Protein AF-A0A2D4HC54-F1 (afdb_monomer)

Mean predicted aligned error: 10.82 Å

pLDDT: mean 86.38, std 12.02, range [52.62, 97.12]

Structure (mmCIF, N/CA/C/O backbone):
data_AF-A0A2D4HC54-F1
#
_entry.id   AF-A0A2D4HC54-F1
#
loop_
_atom_site.group_PDB
_atom_site.id
_atom_site.type_symbol
_atom_site.label_atom_id
_atom_site.label_alt_id
_atom_site.label_comp_id
_atom_site.label_asym_id
_atom_site.label_entity_id
_atom_site.label_seq_id
_atom_site.pdbx_PDB_ins_code
_atom_site.Cartn_x
_atom_site.Cartn_y
_atom_site.Cartn_z
_atom_site.occupancy
_atom_site.B_iso_or_equiv
_atom_site.auth_seq_id
_atom_site.auth_comp_id
_atom_site.auth_asym_id
_atom_site.auth_atom_id
_atom_site.pdbx_PDB_model_num
ATOM 1 N N . VAL A 1 1 ? 8.461 -5.600 -12.189 1.00 60.00 1 VAL A N 1
ATOM 2 C CA . VAL A 1 1 ? 8.358 -5.157 -10.772 1.00 60.00 1 VAL A CA 1
ATOM 3 C C . VAL A 1 1 ? 7.544 -3.870 -10.713 1.00 60.00 1 VAL A C 1
ATOM 5 O O . VAL A 1 1 ? 7.890 -2.939 -11.435 1.00 60.00 1 VAL A O 1
ATOM 8 N N . SER A 1 2 ? 6.466 -3.830 -9.925 1.00 75.94 2 SER A N 1
ATOM 9 C CA . SER A 1 2 ? 5.637 -2.624 -9.737 1.00 75.94 2 SER A CA 1
ATOM 10 C C . SER A 1 2 ? 6.403 -1.550 -8.957 1.00 75.94 2 SER A C 1
ATOM 12 O O . SER A 1 2 ? 7.216 -1.873 -8.092 1.00 75.94 2 SER A O 1
ATOM 14 N N . TYR A 1 3 ? 6.153 -0.272 -9.252 1.00 83.50 3 TYR A N 1
ATOM 15 C CA . TYR A 1 3 ? 6.643 0.828 -8.414 1.00 83.50 3 TYR A CA 1
ATOM 16 C C . TYR A 1 3 ? 5.779 1.050 -7.166 1.00 83.50 3 TYR A C 1
ATOM 18 O O . TYR A 1 3 ? 6.249 1.713 -6.261 1.00 83.50 3 TYR A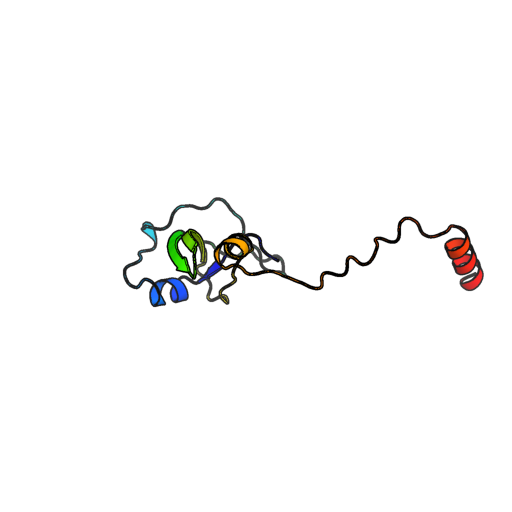 O 1
ATOM 26 N N . ILE A 1 4 ? 4.549 0.528 -7.129 1.00 91.50 4 ILE A N 1
ATOM 27 C CA . ILE A 1 4 ? 3.543 0.846 -6.108 1.00 91.50 4 ILE A CA 1
ATOM 28 C C . ILE A 1 4 ? 3.152 -0.418 -5.345 1.00 91.50 4 ILE A C 1
ATOM 30 O O . ILE A 1 4 ? 2.948 -1.475 -5.953 1.00 91.50 4 ILE A O 1
ATOM 34 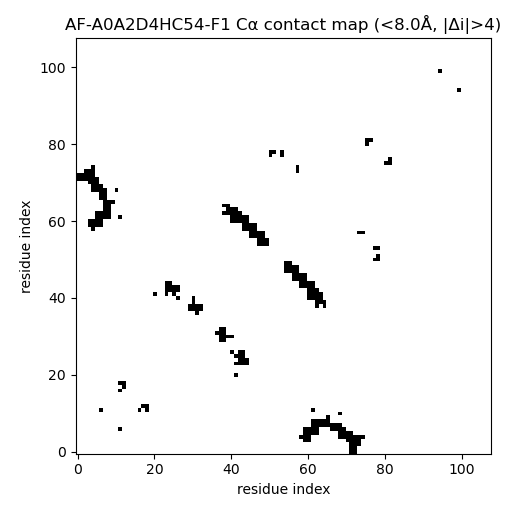N N . SER A 1 5 ? 3.011 -0.274 -4.033 1.00 94.44 5 SER A N 1
ATOM 35 C CA . SER A 1 5 ? 2.551 -1.300 -3.104 1.00 94.44 5 SER A CA 1
ATOM 36 C C . SER A 1 5 ? 1.039 -1.362 -3.038 1.00 94.44 5 SER A C 1
ATOM 38 O O . SER A 1 5 ? 0.367 -0.332 -2.946 1.00 94.44 5 SER A O 1
ATOM 40 N N . ILE A 1 6 ? 0.512 -2.581 -3.047 1.00 95.06 6 ILE A N 1
ATOM 41 C CA . ILE A 1 6 ? -0.916 -2.865 -3.109 1.00 95.06 6 ILE A CA 1
ATOM 42 C C . ILE A 1 6 ? -1.270 -3.859 -2.008 1.00 95.06 6 ILE A C 1
ATOM 44 O O . ILE A 1 6 ? -0.614 -4.890 -1.863 1.00 95.06 6 ILE A O 1
ATOM 48 N N . VAL A 1 7 ? -2.332 -3.573 -1.261 1.00 95.94 7 VAL A N 1
ATOM 49 C CA . VAL A 1 7 ? -2.939 -4.510 -0.308 1.00 95.94 7 VAL A CA 1
ATOM 50 C C . VAL A 1 7 ? -4.457 -4.481 -0.449 1.00 95.94 7 VAL A C 1
ATOM 52 O O . VAL A 1 7 ? -5.041 -3.451 -0.793 1.00 95.94 7 VAL A O 1
ATOM 55 N N . SER A 1 8 ? -5.118 -5.603 -0.173 1.00 96.56 8 SER A N 1
ATOM 56 C CA . SER A 1 8 ? -6.580 -5.637 -0.135 1.00 96.56 8 SER A CA 1
ATOM 57 C C . SER A 1 8 ? -7.129 -4.883 1.081 1.00 96.56 8 SER A C 1
ATOM 59 O O . SER A 1 8 ? -6.468 -4.765 2.120 1.00 96.56 8 SER A O 1
ATOM 61 N N . TRP A 1 9 ? -8.375 -4.415 0.978 1.00 96.81 9 TRP A N 1
ATOM 62 C CA . TRP A 1 9 ? -9.116 -3.839 2.104 1.00 96.81 9 TRP A CA 1
ATOM 63 C C . TRP A 1 9 ? -9.139 -4.770 3.320 1.00 96.81 9 TRP A C 1
ATOM 65 O O . TRP A 1 9 ? -8.927 -4.332 4.447 1.00 96.81 9 TRP A O 1
ATOM 75 N N . GLU A 1 10 ? -9.344 -6.067 3.098 1.00 95.75 10 GLU A N 1
ATOM 76 C CA . GLU A 1 10 ? -9.362 -7.062 4.169 1.00 95.75 10 GLU A CA 1
ATOM 77 C C . GLU A 1 10 ? -8.012 -7.149 4.894 1.00 95.75 10 GLU A C 1
ATOM 79 O O . GLU A 1 10 ? -7.965 -7.139 6.126 1.00 95.75 10 GLU A O 1
ATOM 84 N N . THR A 1 11 ? -6.905 -7.174 4.146 1.00 96.00 11 THR A N 1
ATOM 85 C CA . THR A 1 11 ? -5.560 -7.160 4.733 1.00 96.00 11 THR A CA 1
ATOM 86 C C . THR A 1 11 ? -5.329 -5.883 5.533 1.00 96.00 11 THR A C 1
ATOM 88 O O . THR A 1 11 ? -4.821 -5.948 6.652 1.00 96.00 11 THR A O 1
ATOM 91 N N . LEU A 1 12 ? -5.761 -4.728 5.018 1.00 95.50 12 LEU A N 1
ATOM 92 C CA . LEU A 1 12 ? -5.670 -3.473 5.757 1.00 95.50 12 LEU A CA 1
ATOM 93 C C . LEU A 1 12 ? -6.452 -3.537 7.072 1.00 95.50 12 LEU A C 1
ATOM 95 O O . LEU A 1 12 ? -5.927 -3.111 8.093 1.00 95.50 12 LEU A O 1
ATOM 99 N N . LYS A 1 13 ? -7.666 -4.098 7.080 1.00 95.56 13 LYS A N 1
ATOM 100 C CA . LYS A 1 13 ? -8.491 -4.225 8.294 1.00 95.56 13 LYS A CA 1
ATOM 101 C C . LYS A 1 13 ? -7.893 -5.161 9.340 1.00 95.56 13 LYS A C 1
ATOM 103 O O . LYS A 1 13 ? -8.098 -4.921 10.524 1.00 95.56 13 LYS A O 1
ATOM 108 N N . LYS A 1 14 ? -7.130 -6.179 8.932 1.00 94.75 14 LYS A N 1
ATOM 109 C CA . LYS A 1 14 ? -6.383 -7.042 9.866 1.00 94.75 14 LYS A CA 1
ATOM 110 C C . LYS A 1 14 ? -5.255 -6.282 10.572 1.00 94.75 14 LYS A C 1
ATOM 112 O O . LYS A 1 14 ? -4.968 -6.566 11.728 1.00 94.75 14 LYS A O 1
ATOM 117 N N . ILE A 1 15 ? -4.633 -5.319 9.889 1.00 91.75 15 ILE A N 1
ATOM 118 C CA . ILE A 1 15 ? -3.514 -4.523 10.423 1.00 91.75 15 ILE A CA 1
ATOM 119 C C . ILE A 1 15 ? -4.022 -3.280 11.174 1.00 91.75 15 ILE A C 1
ATOM 121 O O . ILE A 1 15 ? -3.474 -2.908 12.206 1.00 91.75 15 ILE A O 1
ATOM 125 N N . LEU A 1 16 ? -5.074 -2.637 10.662 1.00 94.25 16 LEU A N 1
ATOM 126 C CA . LEU A 1 16 ? -5.686 -1.414 11.182 1.00 94.25 16 LEU A CA 1
ATOM 127 C C . LEU A 1 16 ? -7.215 -1.580 11.277 1.00 94.25 16 LEU A C 1
ATOM 129 O O . LEU A 1 16 ? -7.951 -1.094 10.409 1.00 94.25 16 LEU A O 1
ATOM 133 N N . PRO A 1 17 ? -7.717 -2.237 12.340 1.00 95.81 17 PRO A N 1
ATOM 134 C CA . PRO A 1 17 ? -9.142 -2.535 12.500 1.00 95.81 17 PRO A CA 1
ATOM 135 C C . PRO A 1 17 ? -10.043 -1.302 12.564 1.00 95.81 17 PRO A C 1
ATOM 137 O O . PRO A 1 17 ? -11.196 -1.376 12.158 1.00 95.81 17 PRO A O 1
ATOM 140 N N . GLU A 1 18 ? -9.526 -0.151 12.986 1.00 96.12 18 GLU A N 1
ATOM 141 C CA . GLU A 1 18 ? -10.302 1.093 13.088 1.00 96.12 18 GLU A CA 1
ATOM 142 C C . GLU A 1 18 ? -10.370 1.884 11.774 1.00 96.12 18 GLU A C 1
ATOM 144 O O . GLU A 1 18 ? -11.113 2.858 11.664 1.00 96.12 18 GLU A O 1
ATOM 149 N N . GLN A 1 19 ? -9.618 1.473 10.746 1.00 95.44 19 GLN A N 1
ATOM 150 C CA . GLN A 1 19 ? -9.594 2.181 9.469 1.00 95.44 19 GLN A CA 1
ATOM 151 C C . GLN A 1 19 ? -10.966 2.134 8.785 1.00 95.44 19 GLN A C 1
ATOM 153 O O . GLN A 1 19 ? -11.545 1.053 8.612 1.00 95.44 19 GLN A O 1
ATOM 158 N N . LYS A 1 20 ? -11.446 3.300 8.332 1.00 96.62 20 LYS A N 1
ATOM 159 C CA . LYS A 1 20 ? -12.669 3.451 7.525 1.00 96.62 20 LYS A CA 1
ATOM 160 C C . LYS A 1 20 ? -12.346 3.792 6.064 1.00 96.62 20 LYS A C 1
ATOM 162 O O . LYS A 1 20 ? -11.266 4.315 5.782 1.00 96.62 20 LYS A O 1
ATOM 167 N N . ARG A 1 21 ? -13.234 3.452 5.121 1.00 95.50 21 ARG A N 1
ATOM 168 C CA . ARG A 1 21 ? -12.969 3.639 3.677 1.00 95.50 21 ARG A CA 1
ATOM 169 C C . ARG A 1 21 ? -12.913 5.119 3.306 1.00 95.50 21 ARG A C 1
ATOM 171 O O . ARG A 1 21 ? -12.092 5.514 2.494 1.00 95.50 21 ARG A O 1
ATOM 178 N N . GLU A 1 22 ? -13.714 5.938 3.974 1.00 96.00 22 GLU A N 1
ATOM 179 C CA . GLU A 1 22 ? -13.849 7.382 3.742 1.00 96.00 22 GLU A CA 1
ATOM 180 C C . GLU A 1 22 ? -12.608 8.165 4.196 1.00 96.00 22 GLU A C 1
ATOM 182 O O . GLU A 1 22 ? -12.428 9.324 3.843 1.00 96.00 22 GLU A O 1
ATOM 187 N N . GLN A 1 23 ? -11.748 7.531 4.997 1.00 96.06 23 GLN A N 1
ATOM 188 C CA . GLN A 1 23 ? -10.479 8.084 5.469 1.00 96.06 23 GLN A CA 1
ATOM 189 C C . GLN A 1 23 ? -9.303 7.728 4.544 1.00 96.06 23 GLN A C 1
ATOM 191 O O . GLN A 1 23 ? -8.154 8.000 4.897 1.00 96.06 23 GLN A O 1
ATOM 196 N N . LEU A 1 24 ? -9.555 7.040 3.426 1.00 97.06 24 LEU A N 1
ATOM 197 C CA . LEU A 1 24 ? -8.545 6.809 2.400 1.00 97.06 24 LEU A CA 1
ATOM 198 C C . LEU A 1 24 ? -8.403 8.058 1.534 1.00 97.06 24 LEU A C 1
ATOM 200 O O . LEU A 1 24 ? -9.384 8.713 1.187 1.00 97.06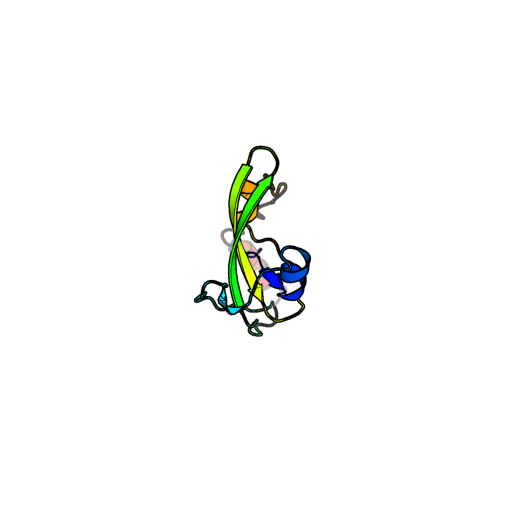 24 LEU A O 1
ATOM 204 N N . GLU A 1 25 ? -7.169 8.370 1.164 1.00 97.00 25 GLU A N 1
ATOM 205 C CA . GLU A 1 25 ? -6.881 9.472 0.257 1.00 97.00 25 GLU A CA 1
ATOM 206 C C . GLU A 1 25 ? -7.247 9.061 -1.177 1.00 97.00 25 GLU A C 1
ATOM 208 O O . GLU A 1 25 ? -6.943 7.932 -1.592 1.00 97.00 25 GLU A O 1
ATOM 213 N N . PRO A 1 26 ? -7.889 9.946 -1.961 1.00 94.88 26 PRO A N 1
ATOM 214 C CA . PRO A 1 26 ? -8.179 9.663 -3.356 1.00 94.88 26 PRO A CA 1
ATOM 215 C C . PRO A 1 26 ? -6.873 9.503 -4.134 1.00 94.88 26 PRO A C 1
ATOM 217 O O . PRO A 1 26 ? -5.902 10.228 -3.920 1.00 94.88 26 PRO A O 1
ATOM 220 N N . GLN A 1 27 ? -6.858 8.564 -5.074 1.00 90.12 27 GLN A N 1
ATOM 221 C CA . GLN A 1 27 ? -5.677 8.270 -5.874 1.00 90.12 27 GLN A CA 1
ATOM 222 C C . GLN A 1 27 ? -6.047 8.247 -7.353 1.00 90.12 27 GLN A C 1
ATOM 224 O O . GLN A 1 27 ? -6.939 7.510 -7.769 1.00 90.12 27 GLN A O 1
ATOM 229 N N . ASN A 1 28 ? -5.342 9.042 -8.156 1.00 88.94 28 ASN A N 1
ATOM 230 C CA . ASN A 1 28 ? -5.573 9.121 -9.595 1.00 88.94 28 ASN A CA 1
ATOM 231 C C . ASN A 1 28 ? -4.581 8.234 -10.359 1.00 88.94 28 ASN A C 1
ATOM 233 O O . ASN A 1 28 ? -3.734 8.722 -11.105 1.00 88.94 28 ASN A O 1
ATOM 237 N N . ILE A 1 29 ? -4.649 6.923 -10.121 1.00 90.12 29 ILE A N 1
ATOM 238 C CA . ILE A 1 29 ? -3.874 5.929 -10.870 1.00 90.12 29 ILE A CA 1
ATOM 239 C C . ILE A 1 29 ? -4.796 4.833 -11.399 1.00 90.12 29 ILE A C 1
ATOM 241 O O . ILE A 1 29 ? -5.848 4.544 -10.830 1.00 90.12 29 ILE A O 1
ATOM 245 N N . ILE A 1 30 ? -4.378 4.187 -12.484 1.00 90.75 30 ILE A N 1
ATOM 246 C CA . ILE A 1 30 ? -5.055 3.010 -13.024 1.00 90.75 30 ILE A CA 1
ATOM 247 C C . ILE A 1 30 ? -4.1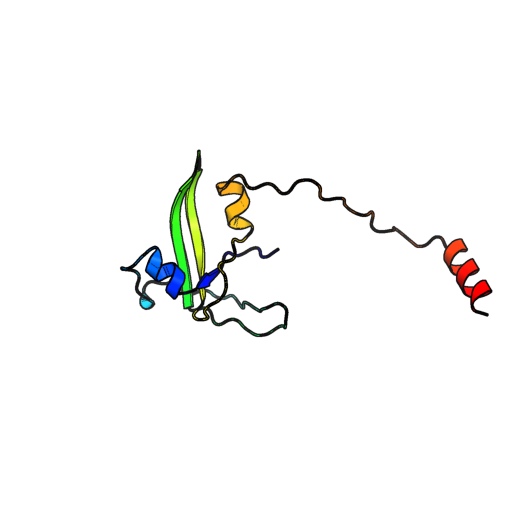25 1.822 -12.827 1.00 90.75 30 ILE A C 1
ATOM 249 O O . ILE A 1 30 ? -3.078 1.736 -13.466 1.00 90.75 30 ILE A O 1
ATOM 253 N N . LEU A 1 31 ? -4.523 0.902 -11.953 1.00 90.56 31 LEU A N 1
ATOM 254 C CA . LEU A 1 31 ? -3.851 -0.380 -11.802 1.00 90.56 31 LEU A CA 1
ATOM 255 C C . LEU A 1 31 ? -4.478 -1.406 -12.740 1.00 90.56 31 LEU A C 1
ATOM 257 O O . LEU A 1 31 ? -5.701 -1.457 -12.903 1.00 90.56 31 LEU A O 1
ATOM 261 N N . ARG A 1 32 ? -3.623 -2.219 -13.356 1.00 91.50 32 ARG A N 1
ATOM 262 C CA . ARG A 1 32 ? -4.015 -3.350 -14.191 1.00 91.50 32 ARG A CA 1
ATOM 263 C C . ARG A 1 32 ? -3.262 -4.593 -13.752 1.00 91.50 32 ARG A C 1
ATOM 265 O O . ARG A 1 32 ? -2.109 -4.489 -13.331 1.00 91.50 32 ARG A O 1
ATOM 272 N N . ASP A 1 33 ? -3.917 -5.740 -13.838 1.00 88.12 33 ASP A N 1
ATOM 273 C CA . ASP A 1 33 ? -3.235 -7.021 -13.715 1.00 88.12 33 ASP A CA 1
ATOM 274 C C . ASP A 1 33 ? -2.412 -7.329 -14.982 1.00 88.12 33 ASP A C 1
ATOM 276 O O . ASP A 1 33 ? -2.410 -6.572 -15.959 1.00 88.12 33 ASP A O 1
ATOM 280 N N . TYR A 1 34 ? -1.696 -8.454 -14.972 1.00 86.88 34 TYR A N 1
ATOM 281 C CA . TYR A 1 34 ? -0.882 -8.882 -16.114 1.00 86.88 34 TYR A CA 1
ATOM 282 C C . TYR A 1 34 ? -1.703 -9.286 -17.344 1.00 86.88 34 TYR A C 1
ATOM 284 O O . TYR A 1 34 ? -1.156 -9.351 -18.440 1.00 86.88 34 TYR A O 1
ATOM 292 N N . GLN A 1 35 ? -3.000 -9.542 -17.174 1.00 90.38 35 GLN A N 1
ATOM 293 C CA . GLN A 1 35 ? -3.932 -9.835 -18.261 1.00 90.38 35 GLN A CA 1
ATOM 294 C C . GLN A 1 35 ? -4.554 -8.548 -18.834 1.00 90.38 35 GLN A C 1
ATOM 296 O O . GLN A 1 35 ? -5.297 -8.592 -19.810 1.00 90.38 35 GLN A O 1
ATOM 301 N N . GLY A 1 36 ? -4.225 -7.386 -18.259 1.00 90.50 36 GLY A N 1
ATOM 302 C CA . GLY A 1 36 ? -4.706 -6.079 -18.685 1.00 90.50 36 GLY A CA 1
ATOM 303 C C . GLY A 1 36 ? -6.031 -5.655 -18.047 1.00 90.50 36 GLY A C 1
ATOM 304 O O . GLY A 1 36 ? -6.492 -4.540 -18.335 1.00 90.50 36 GLY A O 1
ATOM 305 N N . HIS A 1 37 ? -6.621 -6.475 -17.169 1.00 91.88 37 HIS A N 1
ATOM 306 C CA . HIS A 1 37 ? -7.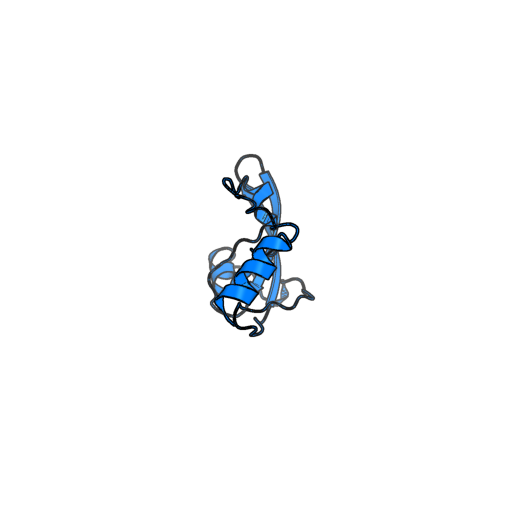854 -6.140 -16.464 1.00 91.88 37 HIS A CA 1
ATOM 307 C C . HIS A 1 37 ? -7.604 -5.057 -15.427 1.00 91.88 37 HIS A C 1
ATOM 309 O O . HIS A 1 37 ? -6.610 -5.063 -14.701 1.00 91.88 37 HIS A O 1
ATOM 315 N N . ARG A 1 38 ? -8.539 -4.112 -15.335 1.00 92.75 38 ARG A N 1
ATOM 316 C CA . ARG A 1 38 ? -8.458 -3.022 -14.368 1.00 92.75 38 ARG A CA 1
ATOM 317 C C . ARG A 1 38 ? -8.699 -3.545 -12.954 1.00 92.75 38 ARG A C 1
ATOM 319 O O . ARG A 1 38 ? -9.702 -4.199 -12.694 1.00 92.75 38 ARG A O 1
ATOM 326 N N . ILE A 1 39 ? -7.827 -3.156 -12.032 1.00 92.81 39 ILE A N 1
ATOM 327 C CA . ILE A 1 39 ? -7.980 -3.413 -10.602 1.00 92.81 39 ILE A CA 1
ATOM 328 C C . ILE A 1 39 ? -8.674 -2.196 -9.964 1.00 92.81 39 ILE A C 1
ATOM 330 O O . ILE A 1 39 ? -8.129 -1.090 -10.040 1.00 92.81 39 ILE A O 1
ATOM 334 N N . PRO A 1 40 ? -9.860 -2.350 -9.341 1.00 93.88 40 PRO A N 1
ATOM 335 C CA . PRO A 1 40 ? -10.524 -1.273 -8.616 1.00 93.88 40 PRO A CA 1
ATOM 336 C C . PRO A 1 40 ? -9.738 -0.869 -7.367 1.00 93.88 40 PRO A C 1
ATOM 338 O O . PRO A 1 40 ? -9.427 -1.697 -6.506 1.00 93.88 40 PRO A O 1
ATOM 341 N N . ILE A 1 41 ? -9.444 0.424 -7.275 1.00 95.44 41 ILE A N 1
ATOM 342 C CA . ILE A 1 41 ? -8.718 1.046 -6.168 1.00 95.44 41 ILE A CA 1
ATOM 343 C C . ILE A 1 41 ? -9.729 1.754 -5.274 1.00 95.44 41 ILE A C 1
ATOM 345 O O . ILE A 1 41 ? -10.596 2.469 -5.770 1.00 95.44 41 ILE A O 1
ATOM 349 N N . LEU A 1 42 ? -9.599 1.560 -3.965 1.00 96.38 42 LEU A N 1
ATOM 350 C CA . LEU A 1 42 ? -10.387 2.260 -2.950 1.00 96.38 42 LEU A CA 1
ATOM 351 C C . LEU A 1 42 ? -9.736 3.579 -2.531 1.00 96.38 42 LEU A C 1
ATOM 353 O O . LEU A 1 42 ? -10.431 4.522 -2.174 1.00 96.38 42 LEU A O 1
ATOM 357 N N . GLY A 1 43 ? -8.407 3.641 -2.570 1.00 96.81 43 GLY A N 1
ATOM 358 C CA . GLY A 1 43 ? -7.635 4.841 -2.277 1.00 96.81 43 GLY A CA 1
ATOM 359 C C . GLY A 1 43 ? -6.235 4.499 -1.790 1.00 96.81 43 GLY A C 1
ATOM 360 O O . GLY A 1 43 ? -5.784 3.358 -1.891 1.00 96.81 43 GLY A O 1
ATOM 361 N N . THR A 1 44 ? -5.545 5.490 -1.244 1.00 96.81 44 THR A N 1
ATOM 362 C CA . THR A 1 44 ? -4.225 5.334 -0.629 1.00 96.81 44 THR A CA 1
ATOM 363 C C . THR A 1 44 ? -4.295 5.608 0.860 1.00 96.81 44 THR A C 1
ATOM 365 O O . THR A 1 44 ? -5.089 6.421 1.331 1.00 96.81 44 THR A O 1
ATOM 368 N N . LYS A 1 45 ? -3.434 4.935 1.619 1.00 95.81 45 LYS A N 1
ATOM 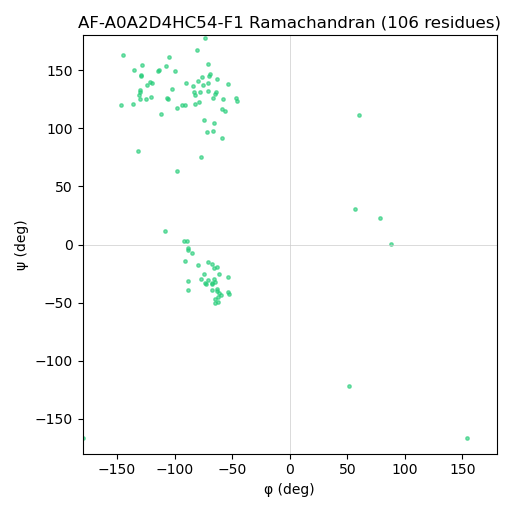369 C CA . LYS A 1 45 ? -3.154 5.300 2.999 1.00 95.81 45 LYS A CA 1
ATOM 370 C C . LYS A 1 45 ? -1.657 5.377 3.228 1.00 95.81 45 LYS A C 1
ATOM 372 O O . LYS A 1 45 ? -0.926 4.437 2.932 1.00 95.81 45 LYS A O 1
ATOM 377 N N . THR A 1 46 ? -1.223 6.470 3.833 1.00 95.19 46 THR A N 1
ATOM 378 C CA . THR A 1 46 ? 0.140 6.600 4.335 1.00 95.19 46 THR A CA 1
ATOM 379 C C . THR A 1 46 ? 0.252 5.928 5.708 1.00 95.19 46 THR A C 1
ATOM 381 O O . THR A 1 46 ? -0.467 6.278 6.646 1.00 95.19 46 THR A O 1
ATOM 384 N N . ILE A 1 47 ? 1.141 4.941 5.830 1.00 92.62 47 ILE A N 1
ATOM 385 C CA . ILE A 1 47 ? 1.374 4.173 7.057 1.00 92.62 47 ILE A CA 1
ATOM 386 C C . ILE A 1 47 ? 2.689 4.604 7.688 1.00 92.62 47 ILE A C 1
ATOM 388 O O . ILE A 1 47 ? 3.738 4.533 7.051 1.00 92.62 47 ILE A O 1
ATOM 392 N N . ARG A 1 48 ? 2.642 5.003 8.961 1.00 92.88 48 ARG A N 1
ATOM 393 C CA . ARG A 1 48 ? 3.847 5.239 9.758 1.00 92.88 48 ARG A CA 1
ATOM 394 C C . ARG A 1 48 ? 4.421 3.905 10.216 1.00 92.88 48 ARG A C 1
ATOM 396 O O . ARG A 1 48 ? 3.698 3.084 10.774 1.00 92.88 48 ARG A O 1
ATOM 403 N N . MET A 1 49 ? 5.719 3.708 10.028 1.00 90.31 49 MET A N 1
ATOM 404 C CA . MET A 1 49 ? 6.392 2.476 10.415 1.00 90.31 49 MET A CA 1
ATOM 405 C C . MET A 1 49 ? 7.820 2.707 10.904 1.00 90.31 49 MET A C 1
ATOM 407 O O . MET A 1 49 ? 8.443 3.742 10.649 1.00 90.31 49 MET A O 1
ATOM 411 N N . LYS A 1 50 ? 8.339 1.693 11.595 1.00 92.62 50 LYS A N 1
ATOM 412 C CA . LYS A 1 50 ? 9.734 1.588 12.010 1.00 92.62 50 LYS A CA 1
ATOM 413 C C . LYS A 1 50 ? 10.251 0.210 11.615 1.00 92.62 50 LYS A C 1
ATOM 415 O O . LYS A 1 50 ? 9.622 -0.789 11.949 1.00 92.62 50 LYS A O 1
ATOM 420 N N . TYR A 1 51 ? 11.380 0.165 10.921 1.00 91.38 51 TYR A N 1
ATOM 421 C CA . TYR A 1 51 ? 12.035 -1.076 10.521 1.00 91.38 51 TYR A CA 1
ATOM 422 C C . TYR A 1 51 ? 13.550 -0.879 10.509 1.00 91.38 51 TYR A C 1
ATOM 424 O O . TYR A 1 51 ? 14.057 -0.016 9.795 1.00 91.38 51 TYR A O 1
ATOM 432 N N . GLY A 1 52 ? 14.279 -1.649 11.320 1.00 89.62 52 GLY A N 1
ATOM 433 C CA . GLY A 1 52 ? 15.710 -1.423 11.535 1.00 89.62 52 GLY A CA 1
ATOM 434 C C . GLY A 1 52 ? 15.993 0.038 11.909 1.00 89.62 52 GLY A C 1
ATOM 435 O O . GLY A 1 52 ? 15.416 0.568 12.862 1.00 89.62 52 GLY A O 1
ATOM 436 N N . ASN A 1 53 ? 16.834 0.693 11.105 1.00 89.38 53 ASN A N 1
ATOM 437 C CA . ASN A 1 53 ? 17.196 2.107 11.266 1.00 89.38 53 ASN A CA 1
ATOM 438 C C . ASN A 1 53 ? 16.243 3.072 10.539 1.00 89.38 53 ASN A C 1
ATOM 440 O O . ASN A 1 53 ? 16.392 4.286 10.661 1.00 89.38 53 ASN A O 1
ATOM 444 N N . PHE A 1 54 ? 15.275 2.562 9.774 1.00 91.94 54 PHE A N 1
ATOM 445 C CA . PHE A 1 54 ? 14.270 3.387 9.121 1.00 91.94 54 PHE A CA 1
ATOM 446 C C . PHE A 1 54 ? 13.125 3.706 10.084 1.00 91.94 54 PHE A C 1
ATOM 448 O O . PHE A 1 54 ? 12.543 2.822 10.717 1.00 91.94 54 PHE A O 1
ATOM 455 N N . MET A 1 55 ? 12.763 4.983 10.146 1.00 94.19 55 MET A N 1
ATOM 456 C CA . MET A 1 55 ? 11.540 5.467 10.771 1.00 94.19 55 MET A CA 1
ATOM 457 C C . MET A 1 55 ? 10.932 6.510 9.844 1.00 94.19 55 MET A C 1
ATOM 459 O O . MET A 1 55 ? 11.569 7.514 9.532 1.00 94.19 55 MET A O 1
ATOM 463 N N . GLY A 1 56 ? 9.706 6.276 9.398 1.00 93.56 56 GLY A N 1
ATOM 464 C CA . GLY A 1 56 ? 9.070 7.154 8.430 1.00 93.56 56 GLY A CA 1
ATOM 465 C C . GLY A 1 56 ? 7.674 6.689 8.073 1.00 93.56 56 GLY A C 1
ATOM 466 O O . GLY A 1 56 ? 7.097 5.834 8.746 1.00 93.56 56 GLY A O 1
ATOM 467 N N . SER A 1 57 ? 7.142 7.268 7.007 1.00 94.75 57 SER A N 1
ATOM 468 C CA . SER A 1 57 ? 5.818 6.941 6.504 1.00 94.75 57 SER A CA 1
ATOM 469 C C . SER A 1 57 ? 5.902 6.516 5.047 1.00 94.75 57 SER A C 1
ATOM 471 O O . SER A 1 57 ? 6.621 7.145 4.273 1.00 94.75 57 SER A O 1
ATOM 473 N N . LEU A 1 58 ? 5.179 5.460 4.681 1.00 94.25 58 LEU A N 1
ATOM 474 C CA . LEU A 1 58 ? 5.158 4.925 3.322 1.00 94.25 58 LEU A CA 1
ATOM 475 C C . LEU A 1 58 ? 3.723 4.756 2.817 1.00 94.25 58 LEU A C 1
ATOM 477 O O . LEU A 1 58 ? 2.829 4.443 3.610 1.00 94.25 58 LEU A O 1
ATOM 481 N N . PRO A 1 59 ? 3.484 4.965 1.514 1.00 94.00 59 PRO A N 1
ATOM 482 C CA . PRO A 1 59 ? 2.162 4.806 0.933 1.00 94.00 59 PRO A CA 1
ATOM 483 C C . PRO A 1 59 ? 1.807 3.324 0.754 1.00 94.00 59 PRO A C 1
ATOM 485 O O . PRO A 1 59 ? 2.648 2.502 0.384 1.00 94.00 59 PRO A O 1
ATOM 488 N N . LEU A 1 60 ? 0.533 2.998 0.963 1.00 95.50 60 LEU A N 1
ATOM 489 C CA . LEU A 1 60 ? -0.098 1.747 0.550 1.00 95.50 60 LEU A CA 1
ATOM 490 C C . LEU A 1 60 ? -1.327 2.055 -0.295 1.00 95.50 60 LEU A C 1
ATOM 492 O O . LEU A 1 60 ? -2.235 2.755 0.157 1.00 95.50 60 LEU A O 1
ATOM 496 N N . THR A 1 61 ? -1.376 1.487 -1.496 1.00 96.62 61 THR A N 1
ATOM 497 C CA . THR A 1 61 ? -2.583 1.506 -2.323 1.00 96.62 61 THR A CA 1
ATOM 498 C C . THR A 1 61 ? -3.516 0.396 -1.868 1.00 96.62 61 THR A C 1
ATOM 500 O O . THR A 1 61 ? -3.111 -0.759 -1.736 1.00 96.62 61 THR A O 1
ATOM 503 N N . ILE A 1 62 ? -4.772 0.748 -1.622 1.00 97.12 62 ILE A N 1
ATOM 504 C CA . ILE A 1 62 ? -5.780 -0.162 -1.098 1.00 97.12 62 ILE A CA 1
ATOM 505 C C . ILE A 1 62 ? -6.743 -0.523 -2.217 1.00 97.12 62 ILE A C 1
ATOM 507 O O . ILE A 1 62 ? -7.328 0.355 -2.852 1.00 97.12 62 ILE A O 1
ATOM 511 N N . VAL A 1 63 ? -6.922 -1.817 -2.449 1.00 95.94 63 VAL A N 1
ATOM 512 C CA . VAL A 1 63 ? -7.828 -2.345 -3.476 1.00 95.94 63 VAL A CA 1
ATOM 513 C C . VAL A 1 63 ? -8.986 -3.092 -2.833 1.00 95.94 63 VAL A C 1
ATOM 515 O O . VAL A 1 63 ? -8.854 -3.646 -1.741 1.00 95.94 63 VAL A O 1
ATOM 518 N N . ASP A 1 64 ? -10.136 -3.093 -3.501 1.00 93.12 64 ASP A N 1
ATOM 519 C CA . ASP A 1 64 ? -11.329 -3.778 -2.981 1.00 93.12 64 ASP A CA 1
ATOM 520 C C . ASP A 1 64 ? -11.249 -5.295 -3.187 1.00 93.12 64 ASP A C 1
ATOM 522 O O . ASP A 1 64 ? -11.753 -6.079 -2.391 1.00 93.12 64 ASP A O 1
ATOM 526 N N . GLN A 1 65 ? -10.558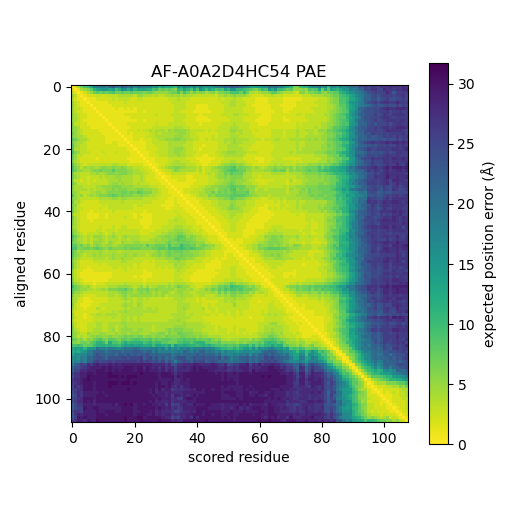 -5.711 -4.250 1.00 89.88 65 GLN A N 1
ATOM 527 C CA . GLN A 1 65 ? -10.387 -7.116 -4.588 1.00 89.88 65 GLN A CA 1
ATOM 528 C C . GLN A 1 65 ? -9.468 -7.829 -3.592 1.00 89.88 65 GLN A C 1
ATOM 530 O O . GLN A 1 65 ? -8.464 -7.279 -3.129 1.00 89.88 65 GLN A O 1
ATOM 535 N N . GLN A 1 66 ? -9.774 -9.096 -3.322 1.00 87.19 66 GLN A N 1
ATOM 536 C CA . GLN A 1 66 ? -8.935 -9.976 -2.518 1.00 87.19 66 GLN A CA 1
ATOM 537 C C . GLN A 1 66 ? -7.740 -10.458 -3.354 1.00 87.19 66 GLN A C 1
ATOM 539 O O . GLN A 1 66 ? -7.700 -11.575 -3.858 1.00 87.19 66 GLN A O 1
ATOM 544 N N . LEU A 1 67 ? -6.777 -9.559 -3.544 1.00 87.19 67 LEU A N 1
ATOM 545 C CA . LEU A 1 67 ? -5.519 -9.835 -4.227 1.00 87.19 67 LEU A CA 1
ATOM 546 C C . LEU A 1 67 ? -4.404 -10.080 -3.203 1.00 87.19 67 LEU A C 1
ATOM 548 O O . LEU A 1 67 ? -4.431 -9.482 -2.119 1.00 87.19 67 LEU A O 1
ATOM 552 N N . PRO A 1 68 ? -3.402 -10.916 -3.535 1.00 89.38 68 PRO A N 1
ATOM 553 C CA . PRO A 1 68 ? -2.188 -11.018 -2.741 1.00 89.38 68 PRO A CA 1
ATOM 554 C C . PRO A 1 68 ? -1.550 -9.643 -2.539 1.00 89.38 68 PRO A C 1
ATOM 556 O O . PRO A 1 68 ? -1.476 -8.838 -3.470 1.00 89.38 68 PRO A O 1
ATOM 559 N N . SER A 1 69 ? -1.069 -9.384 -1.325 1.00 92.31 69 SER A N 1
ATOM 560 C CA . SER A 1 69 ? -0.332 -8.159 -1.029 1.00 92.31 69 SER A CA 1
ATOM 561 C C . SER A 1 69 ? 0.973 -8.129 -1.815 1.00 92.31 69 SER A C 1
ATOM 563 O O . SER A 1 69 ? 1.756 -9.079 -1.775 1.00 92.31 69 SER A O 1
ATOM 565 N N . LEU A 1 70 ? 1.222 -7.018 -2.500 1.00 92.62 70 LEU A N 1
ATOM 566 C CA . LEU A 1 70 ? 2.429 -6.797 -3.281 1.00 92.62 70 LEU A CA 1
ATOM 567 C C . LEU A 1 70 ? 3.152 -5.573 -2.746 1.00 92.62 70 LEU A C 1
ATOM 569 O O . LEU A 1 70 ? 2.578 -4.491 -2.646 1.00 92.62 70 LEU A O 1
ATOM 573 N N . LEU A 1 71 ? 4.429 -5.749 -2.433 1.00 91.44 71 LEU A N 1
ATOM 574 C CA . LEU A 1 71 ? 5.301 -4.669 -2.006 1.00 91.44 71 LEU A CA 1
ATOM 575 C C . LEU A 1 71 ? 5.981 -4.066 -3.238 1.00 91.44 71 LEU A C 1
ATOM 577 O O . LEU A 1 71 ? 6.657 -4.759 -4.002 1.00 91.44 71 LEU A O 1
ATOM 581 N N . GLY A 1 72 ? 5.752 -2.781 -3.456 1.00 92.44 72 GLY A N 1
ATOM 582 C CA . GLY A 1 72 ? 6.370 -2.020 -4.525 1.00 92.44 72 GLY A CA 1
ATOM 583 C C . GLY A 1 72 ? 7.789 -1.580 -4.169 1.00 92.44 72 GLY A C 1
ATOM 584 O O . GLY A 1 72 ? 8.258 -1.666 -3.029 1.00 92.44 72 GLY A O 1
ATOM 585 N N . ARG A 1 73 ? 8.508 -1.105 -5.189 1.00 92.75 73 ARG A N 1
ATOM 586 C CA . ARG A 1 73 ? 9.913 -0.688 -5.050 1.00 92.75 73 ARG A CA 1
ATOM 587 C C . ARG A 1 73 ? 10.110 0.530 -4.148 1.00 92.75 73 ARG A C 1
ATOM 589 O O . ARG A 1 73 ? 11.215 0.729 -3.652 1.00 92.75 73 ARG A O 1
ATOM 596 N N . GLU A 1 74 ? 9.077 1.332 -3.911 1.00 91.75 74 GLU A N 1
ATOM 597 C CA . GLU A 1 74 ? 9.121 2.471 -2.993 1.00 91.75 74 GLU A CA 1
ATOM 598 C C . GLU A 1 74 ? 9.394 2.051 -1.538 1.00 91.75 74 GLU A C 1
ATOM 600 O O . GLU A 1 74 ? 9.904 2.846 -0.750 1.00 91.75 74 GLU A O 1
ATOM 605 N N . TRP A 1 75 ? 9.170 0.777 -1.206 1.00 92.06 75 TRP A N 1
ATOM 606 C CA . TRP A 1 75 ? 9.500 0.194 0.096 1.00 92.06 75 TRP A CA 1
ATOM 607 C C . TRP A 1 75 ? 10.901 -0.418 0.161 1.00 92.06 75 TRP A C 1
ATOM 609 O O . TRP A 1 75 ? 11.400 -0.662 1.256 1.00 92.06 75 TRP A O 1
ATOM 619 N N . PHE A 1 76 ? 11.581 -0.641 -0.968 1.00 92.19 76 PHE A N 1
ATOM 620 C CA . PHE A 1 76 ? 12.840 -1.395 -0.974 1.00 92.19 76 PHE A CA 1
ATOM 621 C C . PHE A 1 76 ? 13.947 -0.676 -0.209 1.00 92.19 76 PHE A C 1
ATOM 623 O O . PHE A 1 76 ? 14.555 -1.256 0.685 1.00 92.19 76 PHE A O 1
ATOM 630 N N . LYS A 1 77 ? 14.178 0.608 -0.511 1.00 90.12 77 LYS A N 1
ATOM 631 C CA . LYS A 1 77 ? 15.190 1.408 0.191 1.00 90.12 77 LYS A CA 1
ATOM 632 C C . LYS A 1 77 ? 14.872 1.547 1.693 1.00 90.12 77 LYS A C 1
ATOM 634 O O . LYS A 1 77 ? 15.768 1.263 2.485 1.00 90.12 77 LYS A O 1
ATOM 639 N N . PRO A 1 78 ? 13.642 1.921 2.111 1.00 91.62 78 PRO A N 1
ATOM 640 C CA . PRO A 1 78 ? 13.250 1.920 3.524 1.00 91.62 78 PRO A CA 1
ATOM 641 C C . PRO A 1 78 ? 13.480 0.591 4.252 1.00 91.62 78 PRO A C 1
ATOM 643 O O . PRO A 1 78 ? 13.938 0.588 5.392 1.00 91.62 78 PRO A O 1
ATOM 646 N N . LEU A 1 79 ? 13.189 -0.534 3.593 1.00 90.69 79 LEU A N 1
ATOM 647 C CA . LEU A 1 79 ? 13.328 -1.875 4.166 1.00 90.69 79 LEU A CA 1
ATOM 648 C C . LEU A 1 79 ? 14.708 -2.506 3.954 1.00 90.69 79 LEU A C 1
ATOM 650 O O . LEU A 1 79 ? 14.918 -3.648 4.351 1.00 90.69 79 LEU A O 1
ATOM 654 N N . GLN A 1 80 ? 15.644 -1.782 3.337 1.00 90.31 80 GLN A N 1
ATOM 655 C CA . GLN A 1 80 ? 16.979 -2.281 2.992 1.00 90.31 80 GLN A CA 1
ATOM 656 C C . GLN A 1 80 ? 16.945 -3.548 2.111 1.00 90.31 80 GLN A C 1
ATOM 658 O O . GLN A 1 80 ? 17.847 -4.382 2.156 1.00 90.31 80 GLN A O 1
ATOM 663 N N . ILE A 1 81 ? 15.911 -3.682 1.277 1.00 89.50 81 ILE A N 1
ATOM 664 C CA . ILE A 1 81 ? 15.802 -4.745 0.277 1.00 89.50 81 ILE A CA 1
ATOM 665 C C . ILE A 1 81 ? 16.670 -4.355 -0.919 1.00 89.50 81 ILE A C 1
ATOM 667 O O . ILE A 1 81 ? 16.469 -3.306 -1.534 1.00 89.50 81 ILE A O 1
ATOM 671 N N . SER A 1 82 ? 17.617 -5.221 -1.268 1.00 86.00 82 SER A N 1
ATOM 672 C CA . SER A 1 82 ? 18.428 -5.097 -2.478 1.00 86.00 82 SER A CA 1
ATOM 673 C C . SER A 1 82 ? 18.245 -6.330 -3.355 1.00 86.00 82 SER A C 1
ATOM 675 O O . SER A 1 82 ? 18.137 -7.451 -2.861 1.00 86.00 82 SER A O 1
ATOM 677 N N . ILE A 1 83 ? 18.170 -6.113 -4.667 1.00 81.44 83 ILE A N 1
ATOM 678 C CA . ILE A 1 83 ? 18.195 -7.191 -5.655 1.00 81.44 83 ILE A CA 1
ATOM 679 C C . ILE A 1 83 ? 19.635 -7.283 -6.155 1.00 81.44 83 ILE A C 1
ATOM 681 O O . ILE A 1 83 ? 20.145 -6.327 -6.737 1.00 81.44 83 ILE A O 1
ATOM 685 N N . ALA A 1 84 ? 20.281 -8.420 -5.915 1.00 82.94 84 ALA A N 1
ATOM 686 C CA . ALA A 1 84 ? 21.611 -8.736 -6.429 1.00 82.94 84 ALA A CA 1
ATOM 687 C C . ALA A 1 84 ? 21.514 -9.744 -7.589 1.00 82.94 84 ALA A C 1
ATOM 689 O O . ALA A 1 84 ? 20.496 -10.416 -7.745 1.00 82.94 84 ALA A O 1
ATOM 690 N N . GLY A 1 85 ? 22.568 -9.850 -8.405 1.00 73.38 85 GLY A N 1
ATOM 691 C CA . GLY A 1 85 ? 22.636 -10.838 -9.492 1.00 73.38 85 GLY A CA 1
ATOM 692 C C . GLY A 1 85 ? 21.846 -10.47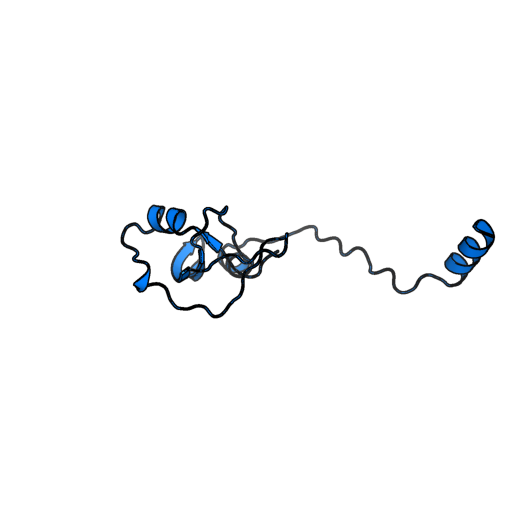9 -10.756 1.00 73.38 85 GLY A C 1
ATOM 693 O O . GLY A 1 85 ? 21.492 -11.371 -11.522 1.00 73.38 85 GLY A O 1
ATOM 694 N N . ILE A 1 86 ? 21.562 -9.193 -10.998 1.00 70.00 86 ILE A N 1
ATOM 695 C CA . ILE A 1 86 ? 21.008 -8.749 -12.285 1.00 70.00 86 ILE A CA 1
ATOM 696 C C . ILE A 1 86 ? 22.121 -8.845 -13.332 1.00 70.00 86 ILE A C 1
ATOM 698 O O . ILE A 1 86 ? 22.951 -7.945 -13.457 1.00 70.00 86 ILE A O 1
ATOM 702 N N . TYR A 1 87 ? 22.143 -9.942 -14.082 1.00 62.53 87 TYR A N 1
ATOM 703 C CA . TYR A 1 87 ? 22.923 -10.024 -15.308 1.00 62.53 87 TYR A CA 1
ATOM 704 C C . TYR A 1 87 ? 22.191 -9.202 -16.363 1.00 62.53 87 TYR A C 1
ATOM 706 O O . TYR A 1 87 ? 21.133 -9.601 -16.847 1.00 62.53 87 TYR A O 1
ATOM 714 N N . ILE A 1 88 ? 22.734 -8.033 -16.699 1.00 64.06 88 ILE A N 1
ATOM 715 C CA . ILE A 1 88 ? 22.362 -7.358 -17.939 1.00 64.06 88 ILE A CA 1
ATOM 716 C C . ILE A 1 88 ? 22.888 -8.270 -19.040 1.00 64.06 88 ILE A C 1
ATOM 718 O O . ILE A 1 88 ? 24.083 -8.269 -19.333 1.00 64.06 88 ILE A O 1
ATOM 722 N N . THR A 1 89 ? 22.016 -9.107 -19.598 1.00 60.66 89 THR A N 1
ATOM 723 C CA . THR A 1 89 ? 22.305 -9.737 -20.879 1.00 60.66 89 THR A CA 1
ATOM 724 C C . THR A 1 89 ? 22.513 -8.572 -21.827 1.00 60.66 89 THR A C 1
ATOM 726 O O . THR A 1 89 ? 21.641 -7.707 -21.941 1.00 60.66 89 THR A O 1
ATOM 729 N N . GLN A 1 90 ? 23.725 -8.461 -22.364 1.00 62.59 90 GLN A N 1
ATOM 730 C CA . GLN A 1 90 ? 24.067 -7.412 -23.306 1.00 62.59 90 GLN A CA 1
ATOM 731 C C . GLN A 1 90 ? 22.942 -7.353 -24.336 1.00 62.59 90 GLN A C 1
ATOM 733 O O . GLN A 1 90 ? 22.554 -8.379 -24.891 1.00 62.59 90 GLN A O 1
ATOM 738 N N . ILE A 1 91 ? 22.368 -6.165 -24.531 1.00 61.12 91 ILE A N 1
ATOM 739 C CA . ILE A 1 91 ? 21.606 -5.912 -25.746 1.00 61.12 91 ILE A CA 1
ATOM 740 C C . ILE A 1 91 ? 22.616 -6.223 -26.843 1.00 61.12 91 ILE A C 1
ATOM 742 O O . ILE A 1 91 ? 23.659 -5.571 -26.876 1.00 61.12 91 ILE A O 1
ATOM 746 N N . GLU A 1 92 ? 22.374 -7.258 -27.644 1.00 60.62 92 GLU A N 1
ATOM 747 C CA . GLU A 1 92 ? 23.170 -7.529 -28.833 1.00 60.62 92 GLU A CA 1
ATOM 748 C C . GLU A 1 92 ? 23.053 -6.287 -29.718 1.00 60.62 92 GLU A C 1
ATOM 750 O O . GLU A 1 92 ? 22.090 -6.085 -30.459 1.00 60.62 92 GLU A O 1
ATOM 755 N N . THR A 1 93 ? 23.984 -5.354 -29.539 1.00 53.75 93 THR A N 1
ATOM 756 C CA . THR A 1 93 ? 24.130 -4.196 -30.400 1.00 53.75 93 THR A CA 1
ATOM 757 C C . THR A 1 93 ? 24.540 -4.725 -31.758 1.00 53.75 93 THR A C 1
ATOM 759 O O . THR A 1 93 ? 25.692 -5.097 -31.943 1.00 53.75 93 THR A O 1
ATOM 762 N N . ALA A 1 94 ? 23.555 -4.718 -32.658 1.00 56.62 94 ALA A N 1
ATOM 763 C CA . ALA A 1 94 ? 23.613 -5.027 -34.079 1.00 56.62 94 ALA A CA 1
ATOM 764 C C . ALA A 1 94 ? 24.080 -6.452 -34.405 1.00 56.62 94 ALA A C 1
ATOM 766 O O . ALA A 1 94 ? 25.252 -6.793 -34.275 1.00 56.62 94 ALA A O 1
ATOM 767 N N . ALA A 1 95 ? 23.146 -7.252 -34.926 1.00 62.56 95 ALA A N 1
ATOM 768 C CA . ALA A 1 95 ? 23.480 -8.445 -35.686 1.00 62.56 95 ALA A CA 1
ATOM 769 C C . ALA A 1 95 ? 24.589 -8.104 -36.695 1.00 62.56 95 ALA A C 1
ATOM 771 O O . ALA A 1 95 ? 24.466 -7.165 -37.488 1.00 62.56 95 ALA A O 1
ATOM 772 N N . ASN A 1 96 ? 25.690 -8.844 -36.614 1.00 70.12 96 ASN A N 1
ATOM 773 C CA . ASN A 1 96 ? 26.776 -8.773 -37.573 1.00 70.12 96 ASN A CA 1
ATOM 774 C C . ASN A 1 96 ? 26.198 -9.090 -38.968 1.00 70.12 96 ASN A C 1
ATOM 776 O O . ASN A 1 96 ? 25.567 -10.137 -39.124 1.00 70.12 96 ASN A O 1
ATOM 780 N N . PRO A 1 97 ? 26.377 -8.223 -39.981 1.00 68.75 97 PRO A N 1
ATOM 781 C CA . PRO A 1 97 ? 25.822 -8.440 -41.318 1.00 68.75 97 PRO A CA 1
ATOM 782 C C . PRO A 1 97 ? 26.186 -9.799 -41.934 1.00 68.75 97 PRO A C 1
ATOM 784 O O . PRO A 1 97 ? 25.412 -10.343 -42.717 1.00 68.75 97 PRO A O 1
ATOM 787 N N . GLU A 1 98 ? 27.328 -10.380 -41.556 1.00 73.75 98 GLU A N 1
ATOM 788 C CA . GLU A 1 98 ? 27.721 -11.720 -42.010 1.00 73.75 98 GLU A CA 1
ATOM 789 C C . GLU A 1 98 ? 26.888 -12.849 -41.397 1.00 73.75 98 GLU A C 1
ATOM 791 O O . GLU A 1 98 ? 26.661 -13.863 -42.054 1.00 73.75 98 GLU A O 1
ATOM 796 N N . ASP A 1 99 ? 26.395 -12.678 -40.171 1.00 71.69 99 ASP A N 1
ATOM 797 C CA . ASP A 1 99 ? 25.524 -13.673 -39.545 1.00 71.69 99 ASP A CA 1
ATOM 798 C C . ASP A 1 99 ? 24.132 -13.648 -40.196 1.00 71.69 99 ASP A C 1
ATOM 800 O O . ASP A 1 99 ? 23.530 -14.699 -40.395 1.00 71.69 99 ASP A O 1
ATOM 804 N N . ILE A 1 100 ? 23.662 -12.469 -40.627 1.00 70.81 100 ILE A N 1
ATOM 805 C CA . ILE A 1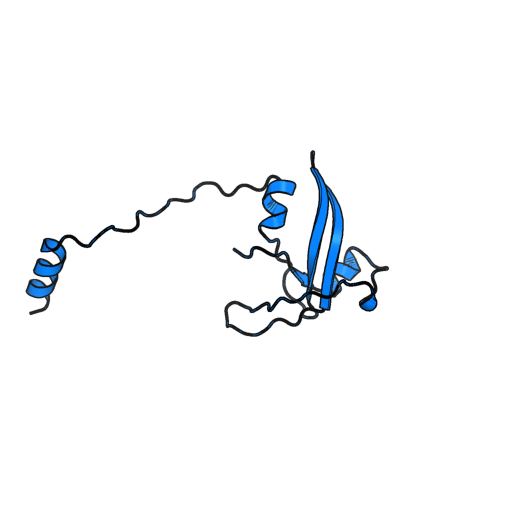 100 ? 22.421 -12.327 -41.408 1.00 70.81 100 ILE A CA 1
ATOM 806 C C . ILE A 1 100 ? 22.568 -13.014 -42.773 1.00 70.81 100 ILE A C 1
ATOM 808 O O . ILE A 1 100 ? 21.707 -13.802 -43.156 1.00 70.81 100 ILE A O 1
ATOM 812 N N . ARG A 1 101 ? 23.683 -12.776 -43.479 1.00 74.25 101 ARG A N 1
ATOM 813 C CA . ARG A 1 101 ? 23.926 -13.353 -44.811 1.00 74.25 101 ARG A CA 1
ATOM 814 C C . ARG A 1 101 ? 24.017 -14.881 -44.789 1.00 74.25 101 ARG A C 1
ATOM 816 O O . ARG A 1 101 ? 23.471 -15.535 -45.670 1.00 74.25 101 ARG A O 1
ATOM 823 N N . ARG A 1 102 ? 24.660 -15.459 -43.768 1.00 73.12 102 ARG A N 1
ATOM 824 C CA . ARG A 1 102 ? 24.729 -16.923 -43.597 1.00 73.12 102 ARG A CA 1
ATOM 825 C C . ARG A 1 102 ? 23.360 -17.557 -43.383 1.00 73.12 102 ARG A C 1
ATOM 827 O O . ARG A 1 102 ? 23.104 -18.631 -43.913 1.00 73.12 102 ARG A O 1
ATOM 834 N N . LEU A 1 103 ? 22.484 -16.895 -42.631 1.00 71.06 103 LEU A N 1
ATOM 835 C CA . LEU A 1 103 ? 21.126 -17.384 -42.411 1.00 71.06 103 LEU A CA 1
ATOM 836 C C . LEU A 1 103 ? 20.302 -17.341 -43.707 1.00 71.06 103 LEU A C 1
ATOM 838 O O . LEU A 1 103 ? 19.572 -18.281 -43.993 1.00 71.06 103 LEU A O 1
ATOM 842 N N . GLU A 1 104 ? 20.441 -16.305 -44.534 1.00 72.19 104 GLU A N 1
ATOM 843 C CA . GLU A 1 104 ? 19.745 -16.234 -45.831 1.00 72.19 104 GLU A CA 1
ATOM 844 C C . GLU A 1 104 ? 20.196 -17.327 -46.819 1.00 72.19 104 GLU A C 1
ATOM 846 O O . GLU A 1 104 ? 19.380 -17.825 -47.597 1.00 72.19 104 GLU A O 1
ATOM 851 N N . GLU A 1 105 ? 21.468 -17.734 -46.761 1.00 76.31 105 GLU A N 1
ATOM 852 C CA . GLU A 1 105 ? 22.015 -18.841 -47.558 1.00 76.31 105 GLU A CA 1
ATOM 853 C C . GLU A 1 105 ? 21.558 -20.223 -47.060 1.00 76.31 105 GLU A C 1
ATOM 855 O O . GLU A 1 105 ? 21.371 -21.123 -47.873 1.00 76.31 105 GLU A O 1
ATOM 860 N N . GLU A 1 106 ? 21.347 -20.411 -45.751 1.00 75.25 106 GLU A N 1
ATOM 861 C CA . GLU A 1 106 ? 20.859 -21.686 -45.193 1.00 75.25 106 GLU A CA 1
ATOM 862 C C . GLU A 1 106 ? 19.364 -21.941 -45.447 1.00 75.25 106 GLU A C 1
ATOM 864 O O . GLU A 1 106 ? 18.935 -23.097 -45.460 1.00 75.25 106 GLU A O 1
ATOM 869 N N . PHE A 1 107 ? 18.567 -20.885 -45.639 1.00 58.50 107 PHE A N 1
ATOM 870 C CA . PHE A 1 107 ? 17.116 -20.976 -45.853 1.00 58.50 107 PHE A CA 1
ATOM 871 C C . PHE A 1 107 ? 16.667 -20.657 -47.298 1.00 58.50 107 PHE A C 1
ATOM 873 O O . PHE A 1 107 ? 15.461 -20.520 -47.528 1.00 58.50 107 PHE A O 1
ATOM 880 N N . SER A 1 108 ? 17.604 -20.562 -48.254 1.00 52.62 108 SER A N 1
ATOM 881 C CA . SER A 1 108 ? 17.348 -20.512 -49.712 1.00 52.62 108 SER A CA 1
ATOM 882 C C . SER A 1 108 ? 17.479 -21.889 -50.361 1.00 52.62 108 SER A C 1
ATOM 884 O O . SER A 1 108 ? 16.724 -22.148 -51.326 1.00 52.62 108 SER A O 1
#

Organism: NCBI:txid129467

Secondary structure (DSSP, 8-state):
--SS-EEEHHHHHHH-TT--GGGSBP----EE-TTSPEEPEEEEEEEEEEETTEEEEEEEEEESS-PPPB--GGGTTTTT-------------S--HHHHHHHHHHT-

Sequence (108 aa):
VSYISIVSWETLKKILPEQKREQLEPQNIILRDYQGHRIPILGTKTIRMKYGNFMGSLPLTIVDQQLPSLLGREWFKPLQISIAGIYITQIETAANPEDIRRLEEEFS

Foldseek 3Di:
DAQAWEDEPVVVCVVPVPDDLVPAAADDDWDADPVRHTFAWSHKDWDFDDEDPATDTDIYTYTNDHDPTDDHPSCCVSNVNDDPDPDPPPPPPDDDVVVVVVVVVVVD

Solvent-accessible surface area (backbone atoms only — not comparable to full-atom values): 6836 Å² total; per-residue (Å²): 134,58,68,63,26,38,34,16,48,68,59,47,39,74,78,40,71,84,70,55,75,87,75,35,42,86,64,99,73,86,49,57,50,97,87,64,50,75,52,65,70,67,19,31,45,77,44,76,50,75,48,92,93,38,71,51,71,46,73,36,36,31,21,73,55,94,51,82,70,42,85,13,56,76,50,23,72,62,68,70,57,79,90,77,86,81,75,78,72,72,77,78,79,68,82,54,68,68,63,56,52,53,53,56,64,76,76,106

Nearest PDB structures (foldseek):
  1uty-assembly1_B  TM=5.280E-01  e=2.573E+00  Bluetongue virus 8
  9c1a-assembly1_A  TM=3.134E-01  e=9.511E+00  Homo sapiens

Radius of gyration: 21.94 Å; Cα contacts (8 Å, |Δi|>4): 138; chains: 1; bounding box: 42×31×63 Å